Protein AF-J3DG08-F1 (afdb_monomer_lite)

Foldseek 3Di:
DDDPDDDPDDDDPVRVVVVVVVVVVVVVVVVVVVLVVLLVVLLVVLVVVCVVVVHDDDLVSSLVSLVVVLVPDDPVCPVSNVSSVVSNVVSD

Secondary structure (DSSP, 8-state):
--------PPPPHHHHHHHHHHHHHHHHHHHHHHHHHHHHHHHHHHHHHHHHTTPPP-HHHHHHHHHHHHHHS-TT-HHHHHHHHHHHHTT-

pLDDT: mean 81.72, std 16.89, range [42.66, 98.31]

Radius of gyration: 23.84 Å; chains: 1; bounding box: 36×24×79 Å

Sequence (92 aa):
MMQEGGKREQPTHLQREEGRVNSEVISLSHHVQGQNEDILKIVGRAVLTLHLHGETLSSDKVSSMIACYAEEEPVSDDENQRLYALAIQMLS

Structure (mmCIF, N/CA/C/O backbone):
data_AF-J3DG08-F1
#
_entry.id   AF-J3DG08-F1
#
loop_
_atom_site.group_PDB
_atom_site.id
_atom_site.type_symbol
_atom_site.label_atom_id
_atom_site.label_alt_id
_atom_site.label_comp_id
_atom_site.label_asym_id
_atom_site.label_entity_id
_atom_site.label_seq_id
_atom_site.pdbx_PDB_ins_code
_atom_site.Cartn_x
_atom_site.Cartn_y
_atom_site.Cartn_z
_atom_site.occupancy
_atom_site.B_iso_or_equiv
_atom_site.auth_seq_id
_atom_site.auth_comp_id
_atom_site.auth_asym_id
_atom_site.auth_atom_id
_atom_site.pdbx_PDB_model_num
ATOM 1 N N . MET A 1 1 ? 10.695 -4.906 -72.083 1.00 43.28 1 MET A N 1
ATOM 2 C CA . MET A 1 1 ? 10.875 -5.274 -70.663 1.00 43.28 1 MET A CA 1
ATOM 3 C C . MET A 1 1 ? 11.834 -4.264 -70.052 1.00 43.28 1 MET A C 1
ATOM 5 O O . MET A 1 1 ? 13.003 -4.298 -70.403 1.00 43.28 1 MET A O 1
ATOM 9 N N . MET A 1 2 ?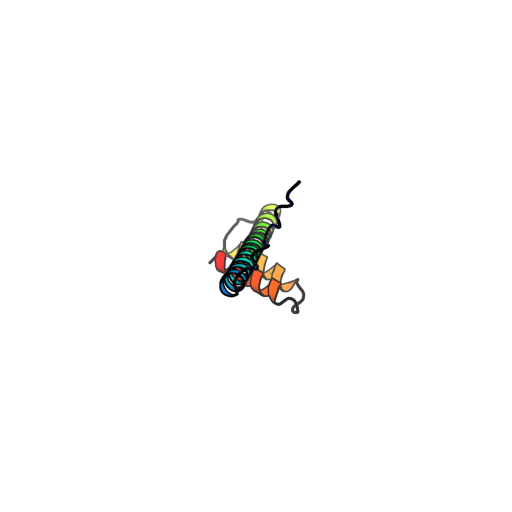 11.353 -3.318 -69.243 1.00 42.66 2 MET A N 1
ATOM 10 C CA . MET A 1 2 ? 12.210 -2.401 -68.479 1.00 42.66 2 MET A CA 1
ATOM 11 C C . MET A 1 2 ? 11.953 -2.660 -66.994 1.00 42.66 2 MET A C 1
ATOM 13 O O . MET A 1 2 ? 10.802 -2.659 -66.568 1.00 42.66 2 MET A O 1
ATOM 17 N N . GLN A 1 3 ? 13.013 -2.986 -66.253 1.00 49.41 3 GLN A N 1
ATOM 18 C CA . GLN A 1 3 ? 12.980 -3.191 -64.806 1.00 49.41 3 GLN A CA 1
ATOM 19 C C . GLN A 1 3 ? 13.047 -1.822 -64.122 1.00 49.41 3 GLN A C 1
ATOM 21 O O . GLN A 1 3 ? 14.046 -1.116 -64.261 1.00 49.41 3 GLN A O 1
ATOM 26 N N . GLU A 1 4 ? 12.002 -1.447 -63.387 1.00 47.53 4 GLU A N 1
ATOM 27 C CA . GLU A 1 4 ? 12.057 -0.315 -62.463 1.00 47.53 4 GLU A CA 1
ATOM 28 C C . GLU A 1 4 ? 12.864 -0.716 -61.222 1.00 47.53 4 GLU A C 1
ATOM 30 O O . GLU A 1 4 ? 12.421 -1.486 -60.370 1.00 47.53 4 GLU A O 1
ATOM 35 N N . GLY A 1 5 ? 14.092 -0.205 -61.138 1.00 48.22 5 GLY A N 1
ATOM 36 C CA . GLY A 1 5 ? 14.923 -0.287 -59.943 1.00 48.22 5 GLY A CA 1
ATOM 37 C C . GLY A 1 5 ? 14.416 0.684 -58.882 1.00 48.22 5 GLY A C 1
ATOM 38 O O . GLY A 1 5 ? 14.789 1.856 -58.882 1.00 48.22 5 GLY A O 1
ATOM 39 N N . GLY A 1 6 ? 13.576 0.192 -57.971 1.00 49.31 6 GLY A N 1
ATOM 40 C CA . GLY A 1 6 ? 13.146 0.926 -56.783 1.00 49.31 6 GLY A CA 1
ATOM 41 C C . GLY A 1 6 ? 14.342 1.287 -55.900 1.00 49.31 6 GLY A C 1
ATOM 42 O O . GLY A 1 6 ? 14.925 0.426 -55.237 1.00 49.31 6 GLY A O 1
ATOM 43 N N . LYS A 1 7 ? 14.717 2.570 -55.885 1.00 53.06 7 LYS A N 1
ATOM 44 C CA . LYS A 1 7 ? 15.669 3.125 -54.919 1.00 53.06 7 LYS A CA 1
ATOM 45 C C . LYS A 1 7 ? 15.047 3.018 -53.526 1.00 53.06 7 LYS A C 1
ATOM 47 O O . LYS A 1 7 ? 14.113 3.742 -53.206 1.00 53.06 7 LYS A O 1
ATOM 52 N N . ARG A 1 8 ? 15.555 2.098 -52.703 1.00 56.62 8 ARG A N 1
ATOM 53 C CA . ARG A 1 8 ? 15.260 2.059 -51.265 1.00 56.62 8 ARG A CA 1
ATOM 54 C C . ARG A 1 8 ? 15.912 3.281 -50.62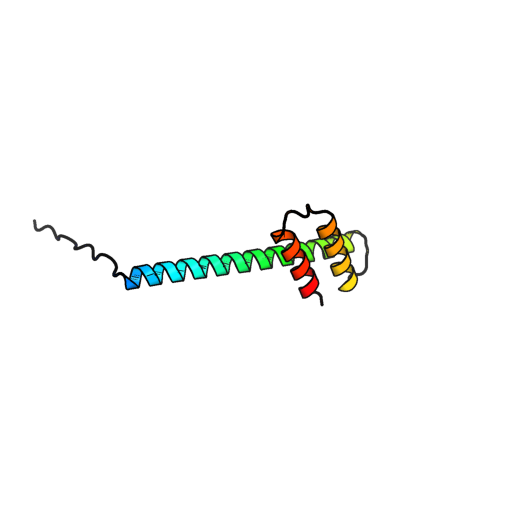2 1.00 56.62 8 ARG A C 1
ATOM 56 O O . ARG A 1 8 ? 17.126 3.295 -50.425 1.00 56.62 8 ARG A O 1
ATOM 63 N N . GLU A 1 9 ? 15.119 4.309 -50.349 1.00 54.38 9 GLU A N 1
ATOM 64 C CA . GLU A 1 9 ? 15.555 5.468 -49.575 1.00 54.38 9 GLU A CA 1
ATOM 65 C C . GLU A 1 9 ? 15.900 5.001 -48.155 1.00 54.38 9 GLU A C 1
ATOM 67 O O . GLU A 1 9 ? 15.074 4.414 -47.455 1.00 54.38 9 GLU A O 1
ATOM 72 N N . GLN A 1 10 ? 17.164 5.170 -47.757 1.00 54.84 10 GLN A N 1
ATOM 73 C CA . GLN A 1 10 ? 17.584 4.877 -46.390 1.00 54.84 10 GLN A CA 1
ATOM 74 C C . GLN A 1 10 ? 17.060 5.985 -45.468 1.00 54.84 10 GLN A C 1
ATOM 76 O O . GLN A 1 10 ? 17.215 7.160 -45.805 1.00 54.84 10 GLN A O 1
ATOM 81 N N . PRO A 1 11 ? 16.466 5.639 -44.313 1.00 57.69 11 PRO A N 1
ATOM 82 C CA . PRO A 1 11 ? 15.909 6.626 -43.401 1.00 57.69 11 PRO A CA 1
ATOM 83 C C . PRO A 1 11 ? 17.011 7.553 -42.882 1.00 57.69 11 PRO A C 1
ATOM 85 O O . PRO A 1 11 ? 18.099 7.106 -42.506 1.00 57.69 11 PRO A O 1
ATOM 88 N N . THR A 1 12 ? 16.715 8.850 -42.885 1.00 61.91 12 THR A N 1
ATOM 89 C CA . THR A 1 12 ? 17.630 9.903 -42.430 1.00 61.91 12 THR A CA 1
ATOM 90 C C . THR A 1 12 ? 17.942 9.758 -40.934 1.00 61.91 12 THR A C 1
ATOM 92 O O . THR A 1 12 ? 17.155 9.197 -40.173 1.00 61.91 12 THR A O 1
ATOM 95 N N . HIS A 1 13 ? 19.103 10.254 -40.488 1.00 60.28 13 HIS A N 1
ATOM 96 C CA . HIS A 1 13 ? 19.549 10.153 -39.087 1.00 60.28 13 HIS A CA 1
ATOM 97 C C . HIS A 1 13 ? 18.505 10.695 -38.090 1.00 60.28 13 HIS A C 1
ATOM 99 O O . HIS A 1 13 ? 18.277 10.086 -37.050 1.00 60.28 13 HIS A O 1
ATOM 105 N N . LEU A 1 14 ? 17.808 11.775 -38.462 1.00 59.50 14 LEU A N 1
ATOM 106 C CA . LEU A 1 14 ? 16.710 12.365 -37.688 1.00 59.50 14 LEU A CA 1
ATOM 107 C C . LEU A 1 14 ? 15.507 11.414 -37.554 1.00 59.50 14 LEU A C 1
ATOM 109 O O . LEU A 1 14 ? 15.002 11.226 -36.454 1.00 59.50 14 LEU A O 1
ATOM 113 N N . GLN A 1 15 ? 15.109 10.726 -38.631 1.00 60.16 15 GLN A N 1
ATOM 114 C CA . GLN A 1 15 ? 14.020 9.735 -38.592 1.00 60.16 15 GLN A CA 1
ATOM 115 C C . GLN A 1 15 ? 14.362 8.503 -37.737 1.00 60.16 15 GLN A C 1
ATOM 117 O O . GLN A 1 15 ? 13.468 7.867 -37.179 1.00 60.16 15 GLN A O 1
ATOM 122 N N . ARG A 1 16 ? 15.652 8.149 -37.614 1.00 60.9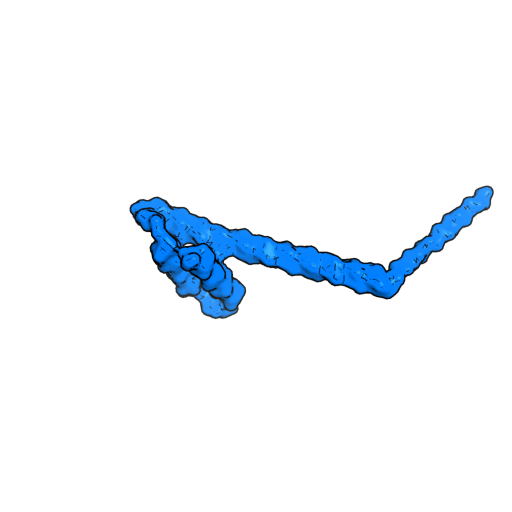1 16 ARG A N 1
ATOM 123 C CA . ARG A 1 16 ? 16.099 7.087 -36.695 1.00 60.91 16 ARG A CA 1
ATOM 124 C C . ARG A 1 16 ? 16.036 7.516 -35.233 1.00 60.91 16 ARG A C 1
ATOM 126 O O . ARG A 1 16 ? 15.681 6.690 -34.396 1.00 60.91 16 ARG A O 1
ATOM 133 N N . GLU A 1 17 ? 16.372 8.765 -34.921 1.00 60.38 17 GLU A N 1
ATOM 134 C CA . GLU A 1 17 ? 16.251 9.281 -33.554 1.00 60.38 17 GLU A CA 1
ATOM 135 C C . GLU A 1 17 ? 14.788 9.462 -33.139 1.00 60.38 17 GLU A C 1
ATOM 137 O O . GLU A 1 17 ? 14.420 8.995 -32.065 1.00 60.38 17 GLU A O 1
ATOM 142 N N . GLU A 1 18 ? 13.922 10.007 -33.999 1.00 60.91 18 GLU A N 1
ATOM 143 C CA . GLU A 1 18 ? 12.480 10.111 -33.716 1.00 60.91 18 GLU A CA 1
ATOM 144 C C . GLU A 1 18 ? 11.830 8.737 -33.496 1.00 60.91 18 GLU A C 1
ATOM 146 O O . GLU A 1 18 ? 11.047 8.556 -32.563 1.00 60.91 18 GLU A O 1
ATOM 151 N N . GLY A 1 19 ? 12.189 7.734 -34.306 1.00 64.38 19 GLY A N 1
ATOM 152 C CA . GLY A 1 19 ? 11.717 6.359 -34.118 1.00 64.38 19 GLY A CA 1
ATOM 153 C C . GLY A 1 19 ? 12.157 5.747 -32.782 1.00 64.38 19 GLY A C 1
ATOM 154 O O . GLY A 1 19 ? 11.389 5.016 -32.155 1.00 64.38 19 GLY A O 1
ATOM 155 N N . ARG A 1 20 ? 13.367 6.078 -32.313 1.00 66.44 20 ARG A N 1
ATOM 156 C CA . ARG A 1 20 ? 13.893 5.620 -31.020 1.00 66.44 20 ARG A CA 1
ATOM 157 C C . ARG A 1 20 ? 13.182 6.293 -29.848 1.00 66.44 20 ARG A C 1
ATOM 159 O O . ARG A 1 20 ? 12.743 5.591 -28.942 1.00 66.44 20 ARG A O 1
ATOM 166 N N . VAL A 1 21 ? 13.023 7.615 -29.893 1.00 70.56 21 VAL A N 1
ATOM 167 C CA . VAL A 1 21 ? 12.336 8.385 -28.843 1.00 70.56 21 VAL A CA 1
ATOM 168 C C . VAL A 1 21 ? 10.881 7.933 -28.713 1.00 70.56 21 VAL A C 1
ATOM 170 O O . VAL A 1 21 ? 10.415 7.673 -27.608 1.00 70.56 21 VAL A O 1
ATOM 173 N N . ASN A 1 22 ? 10.179 7.732 -29.832 1.00 67.50 22 ASN A N 1
ATOM 174 C CA . ASN A 1 22 ? 8.801 7.236 -29.809 1.00 67.50 22 ASN A CA 1
ATOM 175 C C . ASN A 1 22 ? 8.692 5.828 -29.202 1.00 67.50 22 ASN A C 1
ATOM 177 O O . ASN A 1 22 ? 7.772 5.562 -28.431 1.00 67.50 22 ASN A O 1
ATOM 181 N N . SER A 1 23 ? 9.642 4.935 -29.498 1.00 71.44 23 SER A N 1
ATOM 182 C CA . SER A 1 23 ? 9.680 3.597 -28.894 1.00 71.44 23 SER A CA 1
ATOM 183 C C . SER A 1 23 ? 9.906 3.645 -27.37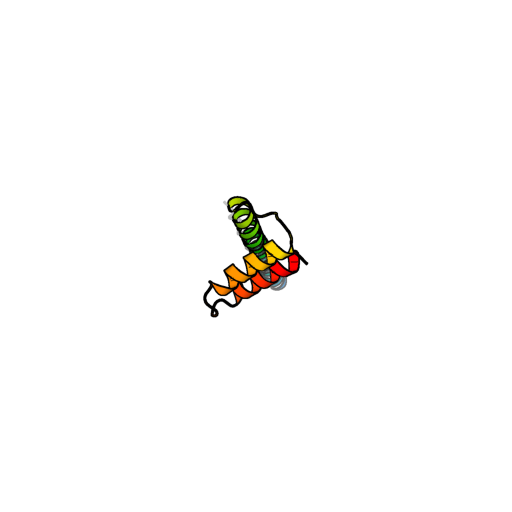8 1.00 71.44 23 SER A C 1
ATOM 185 O O . SER A 1 23 ? 9.325 2.847 -26.644 1.00 71.44 23 SER A O 1
ATOM 187 N N . GLU A 1 24 ? 10.747 4.562 -26.905 1.00 69.06 24 GLU A N 1
ATOM 188 C CA . GLU A 1 24 ? 11.085 4.714 -25.486 1.00 69.06 24 GLU A CA 1
ATOM 189 C C . GLU A 1 24 ? 9.905 5.294 -24.690 1.00 69.06 24 GLU A C 1
ATOM 191 O O . GLU A 1 24 ? 9.571 4.796 -23.615 1.00 69.06 24 GLU A O 1
ATOM 196 N N . VAL A 1 25 ? 9.189 6.264 -25.272 1.00 71.56 25 VAL A N 1
ATOM 197 C CA . VAL A 1 25 ? 7.960 6.837 -24.700 1.00 71.56 25 VAL A CA 1
ATOM 198 C C . VAL A 1 25 ? 6.858 5.783 -24.569 1.00 71.56 25 VAL A C 1
ATOM 200 O O . VAL A 1 25 ? 6.248 5.675 -23.507 1.00 71.56 25 VAL A O 1
ATOM 203 N N . ILE A 1 26 ? 6.633 4.963 -25.602 1.00 74.56 26 ILE A N 1
ATOM 204 C CA . ILE A 1 26 ? 5.634 3.881 -25.566 1.00 74.56 26 ILE A CA 1
ATOM 205 C C . ILE A 1 26 ? 5.982 2.858 -24.475 1.00 74.56 26 ILE A C 1
ATOM 207 O O . ILE A 1 26 ? 5.113 2.461 -23.698 1.00 74.56 26 ILE A O 1
ATOM 211 N N . SER A 1 27 ? 7.258 2.472 -24.368 1.00 68.94 27 SER A N 1
ATOM 212 C CA . SER A 1 27 ? 7.724 1.548 -23.328 1.00 68.94 27 SER A CA 1
ATOM 213 C C . SER A 1 27 ? 7.499 2.104 -21.920 1.00 68.94 27 SER A C 1
ATOM 215 O O . SER A 1 27 ? 7.059 1.372 -21.034 1.00 68.94 27 SER A O 1
ATOM 217 N N . LEU A 1 28 ? 7.765 3.397 -21.708 1.00 67.69 28 LEU A N 1
ATOM 218 C CA . LEU A 1 28 ? 7.542 4.056 -20.424 1.00 67.69 28 LEU A CA 1
ATOM 219 C C . LEU A 1 28 ? 6.047 4.128 -20.081 1.00 67.69 28 LEU A C 1
ATOM 221 O O . LEU A 1 28 ? 5.664 3.854 -18.947 1.00 67.69 28 LEU A O 1
ATOM 225 N N . SER A 1 29 ? 5.192 4.445 -21.059 1.00 67.31 29 SER A N 1
ATOM 226 C CA . SER A 1 29 ? 3.737 4.468 -20.866 1.00 67.31 29 SER A CA 1
ATOM 227 C C . SER A 1 29 ? 3.184 3.099 -20.467 1.00 67.31 29 SER A C 1
ATOM 229 O O . SER A 1 29 ? 2.395 3.020 -19.527 1.00 67.31 29 SER A O 1
ATOM 231 N N . HIS A 1 30 ? 3.626 2.020 -21.119 1.00 70.00 30 HIS A N 1
ATOM 232 C CA . HIS A 1 30 ? 3.219 0.663 -20.746 1.00 70.00 30 HIS A CA 1
ATOM 233 C C . HIS A 1 30 ? 3.705 0.267 -19.351 1.00 70.00 30 HIS A C 1
ATOM 235 O O . HIS A 1 30 ? 2.953 -0.356 -18.605 1.00 70.00 30 HIS A O 1
ATOM 241 N N . HIS A 1 31 ? 4.926 0.655 -18.975 1.00 75.25 31 HIS A N 1
ATOM 242 C CA . HIS A 1 31 ? 5.453 0.395 -17.636 1.00 75.25 31 HIS A CA 1
ATOM 243 C C . HIS A 1 31 ? 4.636 1.110 -16.549 1.00 75.25 31 HIS A C 1
ATOM 245 O O . HIS A 1 31 ? 4.222 0.479 -15.580 1.00 75.25 31 HIS A O 1
ATOM 251 N N . VAL A 1 32 ? 4.326 2.397 -16.739 1.00 74.62 32 VAL A N 1
ATOM 252 C CA . VAL A 1 32 ? 3.484 3.167 -15.806 1.00 74.62 32 VAL A CA 1
ATOM 253 C C . VAL A 1 32 ? 2.075 2.578 -15.713 1.00 74.62 32 VAL A C 1
ATOM 255 O O . VAL A 1 32 ? 1.510 2.494 -14.624 1.00 74.62 32 VAL A O 1
ATOM 258 N N . GLN A 1 33 ? 1.502 2.142 -16.838 1.00 73.88 33 GLN A N 1
ATOM 259 C CA . GLN A 1 33 ? 0.200 1.480 -16.830 1.00 73.88 33 GLN A CA 1
ATOM 260 C C . GLN A 1 33 ? 0.238 0.165 -16.038 1.00 73.88 33 GLN A C 1
ATOM 262 O O . GLN A 1 33 ? -0.647 -0.057 -15.216 1.00 73.88 33 GLN A O 1
ATOM 267 N N . GLY A 1 34 ? 1.272 -0.661 -16.232 1.00 79.44 34 GLY A N 1
ATOM 268 C CA . GLY A 1 34 ? 1.467 -1.893 -15.463 1.00 79.44 34 GLY A CA 1
ATOM 269 C C . GLY A 1 34 ? 1.546 -1.627 -13.959 1.00 79.44 34 GLY A C 1
ATOM 270 O O . GLY A 1 34 ? 0.812 -2.238 -13.190 1.00 79.44 34 GLY A O 1
ATOM 271 N N . GLN A 1 35 ? 2.324 -0.620 -13.550 1.00 87.06 35 GLN A N 1
ATOM 272 C CA . GLN A 1 35 ? 2.426 -0.227 -12.141 1.00 87.06 35 GLN A CA 1
ATOM 273 C C . GLN A 1 35 ? 1.081 0.212 -11.551 1.00 87.06 35 GLN A C 1
ATOM 275 O O . GLN A 1 35 ? 0.744 -0.178 -10.436 1.00 87.06 35 GLN A O 1
ATOM 280 N N . ASN A 1 36 ? 0.277 0.977 -12.296 1.00 88.75 36 ASN A N 1
ATOM 281 C CA . ASN A 1 36 ? -1.058 1.373 -11.840 1.00 88.75 36 ASN A CA 1
ATOM 282 C C . ASN A 1 36 ? -1.988 0.164 -11.667 1.00 88.75 36 ASN A C 1
ATOM 284 O O . ASN A 1 36 ? -2.728 0.090 -10.686 1.00 88.75 36 ASN A O 1
ATOM 288 N N . GLU A 1 37 ? -1.956 -0.789 -12.601 1.00 94.12 37 GLU A N 1
ATOM 289 C CA . GLU A 1 37 ? -2.731 -2.027 -12.492 1.00 94.12 37 GLU A CA 1
ATOM 290 C C . GLU A 1 37 ? -2.307 -2.848 -11.269 1.00 94.12 37 GLU A C 1
ATOM 292 O O . GLU A 1 37 ? -3.164 -3.379 -10.561 1.00 94.12 37 GLU A O 1
ATOM 297 N N . ASP A 1 38 ? -1.010 -2.919 -10.980 1.00 94.44 38 ASP A N 1
ATOM 298 C CA . ASP A 1 38 ? -0.488 -3.667 -9.837 1.00 94.44 38 ASP A CA 1
ATOM 299 C C . ASP A 1 38 ? -0.838 -3.005 -8.499 1.00 94.44 38 ASP A C 1
ATOM 301 O O . ASP A 1 38 ? -1.280 -3.690 -7.573 1.00 94.44 38 ASP A O 1
ATOM 305 N N . ILE A 1 39 ? -0.791 -1.672 -8.418 1.00 95.62 39 ILE A N 1
ATOM 306 C CA . ILE A 1 39 ? -1.280 -0.928 -7.249 1.00 95.62 39 ILE A CA 1
ATOM 307 C C . ILE A 1 39 ? -2.771 -1.208 -7.010 1.00 95.62 39 ILE A C 1
ATOM 309 O O . ILE A 1 39 ? -3.185 -1.497 -5.885 1.00 95.62 39 ILE A O 1
ATOM 313 N N . LEU A 1 40 ? -3.590 -1.191 -8.065 1.00 96.38 40 LEU A N 1
ATOM 314 C CA . LEU A 1 40 ? -5.018 -1.495 -7.953 1.00 96.38 40 LEU A CA 1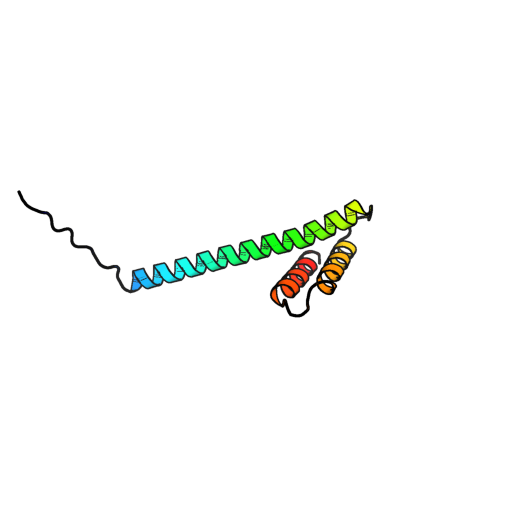
ATOM 315 C C . LEU A 1 40 ? -5.276 -2.942 -7.516 1.00 96.38 40 LEU A C 1
ATOM 317 O O . LEU A 1 40 ? -6.204 -3.181 -6.741 1.00 96.38 40 LEU A O 1
ATOM 321 N N . LYS A 1 41 ? -4.459 -3.906 -7.957 1.00 97.06 41 LYS A N 1
ATOM 322 C CA . LYS A 1 41 ? -4.542 -5.300 -7.486 1.00 97.06 41 LYS A CA 1
ATOM 323 C C . LYS A 1 41 ? -4.223 -5.407 -5.996 1.00 97.06 41 LYS A C 1
ATOM 325 O O . LYS A 1 41 ? -4.937 -6.119 -5.293 1.00 97.06 41 LYS A O 1
ATOM 330 N N . ILE A 1 42 ? -3.209 -4.690 -5.507 1.00 97.38 42 ILE A N 1
ATOM 331 C CA . ILE A 1 42 ? -2.851 -4.650 -4.080 1.00 97.38 42 ILE A CA 1
ATOM 332 C C . ILE A 1 42 ? -4.025 -4.113 -3.252 1.00 97.38 42 ILE A C 1
ATOM 334 O O . ILE A 1 42 ? -4.482 -4.779 -2.318 1.00 97.38 42 ILE A O 1
ATOM 338 N N . VAL A 1 43 ? -4.566 -2.950 -3.633 1.00 97.69 43 VAL A N 1
ATOM 339 C CA . VAL A 1 43 ? -5.714 -2.339 -2.943 1.00 97.69 43 VAL A CA 1
ATOM 340 C C . VAL A 1 43 ? -6.937 -3.258 -3.009 1.00 97.69 43 VAL A C 1
ATOM 342 O O . VAL A 1 43 ? -7.584 -3.512 -1.992 1.00 97.69 43 VAL A O 1
ATOM 345 N N . GLY A 1 44 ? -7.232 -3.816 -4.185 1.00 97.69 44 GLY A N 1
ATOM 346 C CA . GLY A 1 44 ? -8.343 -4.743 -4.390 1.00 97.69 44 GLY A CA 1
ATOM 347 C C . GLY A 1 44 ? -8.228 -6.001 -3.529 1.00 97.69 44 GLY A C 1
ATOM 348 O O . GLY A 1 44 ? -9.210 -6.408 -2.909 1.00 97.69 44 GLY A O 1
ATOM 349 N N . ARG A 1 45 ? -7.029 -6.587 -3.419 1.00 97.69 45 ARG A N 1
ATOM 350 C CA . ARG A 1 45 ? -6.762 -7.743 -2.551 1.00 97.69 45 ARG A CA 1
ATOM 351 C C . ARG A 1 45 ? -7.015 -7.410 -1.079 1.00 97.69 45 ARG A C 1
ATOM 353 O O . ARG A 1 45 ? -7.673 -8.200 -0.402 1.00 97.69 45 ARG A O 1
ATOM 360 N N . ALA A 1 46 ? -6.555 -6.255 -0.599 1.00 98.00 46 ALA A N 1
ATOM 361 C CA . ALA A 1 46 ? -6.776 -5.816 0.782 1.00 98.00 46 ALA A CA 1
ATOM 362 C C . ALA A 1 46 ? -8.268 -5.625 1.090 1.00 98.00 46 ALA A C 1
ATOM 364 O O . ALA A 1 46 ? -8.778 -6.157 2.078 1.00 98.00 46 ALA A O 1
ATOM 365 N N . VAL A 1 47 ? -8.989 -4.938 0.199 1.00 98.19 47 VAL A N 1
ATOM 366 C CA . VAL A 1 47 ? -10.439 -4.724 0.311 1.00 98.19 47 VAL A CA 1
ATOM 367 C C . VAL A 1 47 ? -11.201 -6.050 0.319 1.00 98.19 47 VAL A C 1
ATOM 369 O O . VAL A 1 47 ? -12.035 -6.271 1.197 1.00 98.19 47 VAL A O 1
ATOM 372 N N . LEU A 1 48 ? -10.905 -6.952 -0.622 1.00 98.31 48 LEU A N 1
ATOM 373 C CA . LEU A 1 48 ? -11.553 -8.264 -0.694 1.00 98.31 48 LEU A CA 1
ATOM 374 C C . LEU A 1 48 ? -11.258 -9.108 0.546 1.00 98.31 48 LEU A C 1
ATOM 376 O O . LEU A 1 48 ? -12.163 -9.748 1.072 1.00 98.31 48 LEU A O 1
ATOM 380 N N . THR A 1 49 ? -10.024 -9.078 1.046 1.00 97.94 49 THR A N 1
ATOM 381 C CA . THR A 1 49 ? -9.638 -9.818 2.253 1.00 97.94 49 THR A CA 1
ATOM 382 C C . THR A 1 49 ? -10.430 -9.343 3.462 1.00 97.94 49 THR A C 1
ATOM 384 O O . THR A 1 49 ? -11.038 -10.164 4.145 1.00 97.94 49 THR A O 1
ATOM 387 N N . LEU A 1 50 ? -10.485 -8.032 3.706 1.00 97.81 50 LEU A N 1
ATOM 388 C CA . LEU A 1 50 ? -11.272 -7.464 4.803 1.00 97.81 50 LEU A CA 1
ATOM 389 C C . LEU A 1 50 ? -12.757 -7.818 4.663 1.00 97.81 50 LEU A C 1
ATOM 391 O O . LEU A 1 50 ? -13.381 -8.279 5.618 1.00 97.81 50 LEU A O 1
ATOM 395 N N . HIS A 1 51 ? -13.305 -7.684 3.453 1.00 97.31 51 HIS A N 1
ATOM 396 C CA . HIS A 1 51 ? -14.702 -8.003 3.183 1.00 97.31 51 HIS A CA 1
ATOM 397 C C . HIS A 1 51 ? -15.039 -9.476 3.460 1.00 97.31 51 HIS A C 1
ATOM 399 O O . HIS A 1 51 ? -16.050 -9.763 4.100 1.00 97.31 51 HIS A O 1
ATOM 405 N N . LEU A 1 52 ? -14.180 -10.410 3.036 1.00 98.00 52 LEU A N 1
ATOM 406 C CA 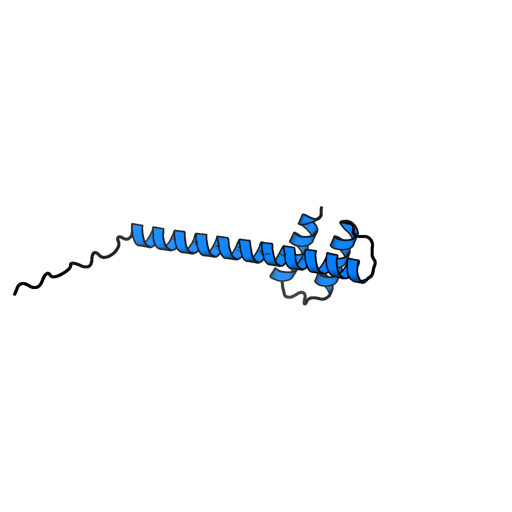. LEU A 1 52 ? -14.359 -11.847 3.276 1.00 98.00 52 LEU A CA 1
ATOM 407 C C . LEU A 1 52 ? -14.324 -12.211 4.766 1.00 98.00 52 LEU A C 1
ATOM 409 O O . LEU A 1 52 ? -14.981 -13.167 5.170 1.00 98.00 52 LEU A O 1
ATOM 413 N N . HIS A 1 53 ? -13.603 -11.441 5.582 1.00 96.75 53 HIS A N 1
ATOM 414 C CA . HIS A 1 53 ? -13.559 -11.615 7.037 1.00 96.75 53 HIS A CA 1
ATOM 415 C C . HIS A 1 53 ? -14.694 -10.882 7.772 1.00 96.75 53 HIS A C 1
ATOM 417 O O . HIS A 1 53 ? -14.766 -10.941 8.997 1.00 96.75 53 HIS A O 1
ATOM 423 N N . GLY A 1 54 ? -15.602 -10.214 7.051 1.00 96.62 54 GLY A N 1
ATOM 424 C CA . GLY A 1 54 ? -16.713 -9.467 7.644 1.00 96.62 54 GLY A CA 1
ATOM 425 C C . GLY A 1 54 ? -16.297 -8.142 8.289 1.00 96.62 54 GLY A C 1
ATOM 426 O O . GLY A 1 54 ? -17.070 -7.565 9.053 1.00 96.62 54 GLY A O 1
ATOM 427 N N . GLU A 1 55 ? -15.096 -7.646 7.989 1.00 97.12 55 GLU A N 1
ATOM 428 C CA . GLU A 1 55 ? -14.608 -6.369 8.498 1.00 97.12 55 GLU A CA 1
ATOM 429 C C . GLU A 1 55 ? -15.269 -5.194 7.766 1.00 97.12 55 GLU A C 1
ATOM 431 O O . GLU A 1 55 ? -15.371 -5.166 6.536 1.00 97.12 55 GLU A O 1
ATOM 436 N N . THR A 1 56 ? -15.670 -4.165 8.517 1.00 95.19 56 THR A N 1
ATOM 437 C CA . THR A 1 56 ? -16.077 -2.885 7.923 1.00 95.19 56 THR A CA 1
ATOM 438 C C . THR A 1 56 ? -14.896 -2.255 7.192 1.00 95.19 56 THR A C 1
ATOM 440 O O . THR A 1 56 ? -13.822 -2.104 7.776 1.00 95.19 56 THR A O 1
ATOM 443 N N . LEU A 1 57 ? -15.109 -1.836 5.944 1.00 96.56 57 LEU A N 1
ATOM 444 C CA . LEU A 1 57 ? -14.089 -1.182 5.130 1.00 96.56 57 LEU A CA 1
ATOM 445 C C . LEU A 1 57 ? -13.878 0.273 5.567 1.00 96.56 57 LEU A C 1
ATOM 447 O O . LEU A 1 57 ? -14.817 1.066 5.608 1.00 96.56 57 LEU A O 1
ATOM 451 N N . SER A 1 58 ? -12.627 0.625 5.845 1.00 97.19 58 SER A N 1
ATOM 452 C CA . SER A 1 58 ? -12.159 2.001 6.019 1.00 97.19 58 SER A CA 1
ATOM 453 C C . SER A 1 58 ? -10.770 2.141 5.402 1.00 97.19 58 SER A C 1
ATOM 455 O O . SER A 1 58 ? -10.053 1.144 5.294 1.00 97.19 58 SER A O 1
ATOM 457 N N . SER A 1 59 ? -10.381 3.363 5.022 1.00 97.31 59 SER A N 1
ATOM 458 C CA . SER A 1 59 ? -9.035 3.621 4.491 1.00 97.31 59 SER A CA 1
ATOM 459 C C . SER A 1 59 ? -7.950 3.104 5.446 1.00 97.31 59 SER A C 1
ATOM 461 O O . SER A 1 59 ? -7.114 2.305 5.035 1.00 97.31 59 SER A O 1
ATOM 463 N N . ASP A 1 60 ? -8.043 3.419 6.742 1.00 97.19 60 ASP A N 1
ATOM 464 C CA . ASP A 1 60 ? -7.068 2.982 7.753 1.00 97.19 60 ASP A CA 1
ATOM 465 C C . ASP A 1 60 ? -6.901 1.458 7.823 1.00 97.19 60 ASP A C 1
ATOM 467 O O . ASP A 1 60 ? -5.785 0.949 7.961 1.00 97.19 60 ASP A O 1
ATOM 471 N N . LYS A 1 61 ? -8.005 0.708 7.710 1.00 97.31 61 LYS A N 1
ATOM 472 C CA . LYS A 1 61 ? -7.975 -0.759 7.739 1.00 97.31 61 LYS A CA 1
ATOM 473 C C . LYS A 1 61 ? -7.395 -1.335 6.459 1.00 97.31 61 LYS A C 1
ATOM 475 O O . LYS A 1 61 ? -6.632 -2.294 6.527 1.00 97.31 61 LYS A O 1
ATOM 480 N N . VAL A 1 62 ? -7.735 -0.759 5.306 1.00 98.06 62 VAL A N 1
ATOM 481 C CA . VAL A 1 62 ? -7.164 -1.177 4.020 1.00 98.06 62 VAL A CA 1
ATOM 482 C C . VAL A 1 62 ? -5.659 -0.899 4.015 1.00 98.06 62 VAL A C 1
ATOM 484 O O . VAL A 1 62 ? -4.890 -1.803 3.707 1.00 98.06 62 VAL A O 1
ATOM 487 N N . SER A 1 63 ? -5.227 0.282 4.459 1.00 97.81 63 SER A N 1
ATOM 488 C CA . SER A 1 63 ? -3.811 0.643 4.601 1.00 97.81 63 SER A CA 1
ATOM 489 C C . SER A 1 63 ? -3.066 -0.293 5.556 1.00 97.81 63 SER A C 1
ATOM 491 O O . SER A 1 63 ? -1.993 -0.784 5.215 1.00 97.81 63 SER A O 1
ATOM 493 N N . SER A 1 64 ? -3.656 -0.613 6.713 1.00 96.81 64 SER A N 1
ATOM 494 C CA . SER A 1 64 ? -3.084 -1.585 7.660 1.00 96.81 64 SER A CA 1
ATOM 495 C C . SER A 1 64 ? -2.951 -2.983 7.047 1.00 96.81 64 SER A C 1
ATOM 497 O O . SER A 1 64 ? -1.925 -3.632 7.208 1.00 96.81 64 SER A O 1
ATOM 499 N N . MET A 1 65 ? -3.961 -3.441 6.301 1.00 97.50 65 MET A N 1
ATOM 500 C CA . MET A 1 65 ? -3.926 -4.742 5.628 1.00 97.50 65 MET A CA 1
ATOM 501 C C . MET A 1 65 ? -2.848 -4.795 4.535 1.00 97.50 65 MET A C 1
ATOM 503 O O . MET A 1 65 ? -2.160 -5.802 4.394 1.00 97.50 65 MET A O 1
ATOM 507 N N . ILE A 1 66 ? -2.665 -3.705 3.784 1.00 97.38 66 ILE A N 1
ATOM 508 C CA . ILE A 1 66 ? -1.589 -3.593 2.790 1.00 97.38 66 ILE A CA 1
ATOM 509 C C . ILE A 1 66 ? -0.215 -3.639 3.470 1.00 97.38 66 ILE A C 1
ATOM 511 O O . ILE A 1 66 ? 0.681 -4.308 2.962 1.00 97.38 66 ILE A O 1
ATOM 515 N N . ALA A 1 67 ? -0.053 -2.984 4.624 1.00 95.50 67 ALA A N 1
ATOM 516 C CA . ALA A 1 67 ? 1.189 -3.051 5.392 1.00 95.50 67 ALA A CA 1
ATOM 517 C C . ALA A 1 67 ? 1.526 -4.494 5.813 1.00 95.50 67 ALA A C 1
ATOM 519 O O . ALA A 1 67 ? 2.671 -4.908 5.664 1.00 95.50 67 ALA A O 1
ATOM 520 N N . CYS A 1 68 ? 0.533 -5.295 6.218 1.00 95.25 68 CYS A N 1
ATOM 521 C CA . CYS A 1 68 ? 0.748 -6.718 6.504 1.00 95.25 68 CYS A CA 1
ATOM 522 C C . CYS A 1 68 ? 1.270 -7.491 5.281 1.00 95.25 68 CYS A C 1
ATOM 524 O O . CYS A 1 68 ? 2.169 -8.313 5.418 1.00 95.25 68 CYS A O 1
ATOM 526 N N . TYR A 1 69 ? 0.766 -7.210 4.073 1.00 94.38 69 TYR A N 1
ATOM 527 C CA . TYR A 1 69 ? 1.294 -7.844 2.855 1.00 94.38 69 TYR A CA 1
ATOM 528 C C . TYR A 1 69 ? 2.755 -7.476 2.592 1.00 94.38 69 TYR A C 1
ATOM 530 O O . TYR A 1 69 ? 3.528 -8.324 2.158 1.00 94.38 69 TYR A O 1
ATOM 538 N N . ALA A 1 70 ? 3.138 -6.227 2.867 1.00 92.62 70 ALA A N 1
ATOM 539 C CA . ALA A 1 70 ? 4.510 -5.763 2.691 1.00 92.62 70 ALA A CA 1
ATOM 540 C C . ALA A 1 70 ? 5.493 -6.426 3.673 1.00 92.62 70 ALA A C 1
ATOM 542 O O . ALA A 1 70 ? 6.651 -6.635 3.317 1.00 92.62 70 ALA A O 1
ATOM 543 N N . GLU A 1 71 ? 5.035 -6.767 4.882 1.00 90.06 71 GLU A N 1
ATOM 544 C CA . GLU A 1 71 ? 5.822 -7.472 5.906 1.00 90.06 71 GLU A CA 1
ATOM 545 C C . GLU A 1 71 ? 6.033 -8.962 5.589 1.00 90.06 71 GLU A C 1
ATOM 547 O O . GLU A 1 71 ? 7.024 -9.550 6.022 1.00 90.06 71 GLU A O 1
ATOM 552 N N . GLU A 1 72 ? 5.111 -9.578 4.844 1.00 86.81 72 GLU A N 1
ATOM 553 C CA . GLU A 1 72 ? 5.186 -10.990 4.441 1.00 86.81 72 GLU A CA 1
ATOM 554 C C . GLU A 1 72 ? 6.128 -11.227 3.246 1.00 86.81 72 GLU A C 1
ATOM 556 O O . GLU A 1 72 ? 6.612 -12.347 3.057 1.00 86.81 72 GLU A O 1
ATOM 561 N N . GLU A 1 73 ? 6.410 -10.192 2.449 1.00 81.94 73 GLU A N 1
ATOM 562 C CA . GLU A 1 73 ? 7.270 -10.287 1.267 1.00 81.94 73 GLU A CA 1
ATOM 563 C C . GLU A 1 73 ? 8.771 -10.169 1.607 1.00 81.94 73 GLU A C 1
ATOM 565 O O . GLU A 1 73 ? 9.164 -9.453 2.535 1.00 81.94 73 GLU A O 1
ATOM 570 N N . PRO A 1 74 ? 9.665 -10.830 0.844 1.00 78.75 74 PRO A N 1
ATOM 571 C CA . PRO A 1 74 ? 11.103 -10.703 1.035 1.00 78.75 74 PRO A CA 1
ATOM 572 C C . PRO A 1 74 ? 11.567 -9.248 0.888 1.00 78.75 74 PRO A C 1
ATOM 574 O O . PRO A 1 74 ? 11.330 -8.600 -0.128 1.00 78.75 74 PRO A O 1
ATOM 577 N N . VAL A 1 75 ? 12.337 -8.762 1.866 1.00 69.88 75 VAL A N 1
ATOM 578 C CA . VAL A 1 75 ? 12.861 -7.379 1.905 1.00 69.88 75 VAL A CA 1
ATOM 579 C C . VAL A 1 75 ? 13.741 -7.030 0.692 1.00 69.88 75 VAL A C 1
ATOM 581 O O . VAL A 1 75 ? 13.948 -5.862 0.401 1.00 69.88 75 VAL A O 1
ATOM 584 N N . SER A 1 76 ? 14.257 -8.024 -0.039 1.00 76.25 76 SER A N 1
ATOM 585 C CA . SER A 1 76 ? 15.079 -7.814 -1.239 1.00 76.25 76 SER A CA 1
ATOM 586 C C . SER A 1 76 ? 14.304 -7.339 -2.474 1.00 76.25 76 SER A C 1
ATOM 588 O O . SER A 1 76 ? 14.929 -7.087 -3.502 1.00 76.25 76 SER A O 1
ATOM 590 N N . ASP A 1 77 ? 12.972 -7.275 -2.414 1.00 84.25 77 ASP A N 1
ATOM 591 C CA . ASP A 1 77 ? 12.129 -6.854 -3.533 1.00 84.25 77 ASP A CA 1
ATOM 592 C C . ASP A 1 77 ? 11.716 -5.376 -3.416 1.00 84.25 77 ASP A C 1
ATOM 594 O O . ASP A 1 77 ? 10.596 -5.031 -3.027 1.00 84.25 77 ASP A O 1
ATOM 598 N N . ASP A 1 78 ? 12.658 -4.487 -3.745 1.00 85.06 78 ASP A N 1
ATOM 599 C CA . ASP A 1 78 ? 12.482 -3.030 -3.667 1.00 85.06 78 ASP A CA 1
ATOM 600 C C . ASP A 1 78 ? 11.321 -2.514 -4.541 1.00 85.06 78 ASP A C 1
ATOM 602 O O . ASP A 1 78 ? 10.689 -1.504 -4.213 1.00 85.06 78 ASP A O 1
ATOM 606 N N . GLU A 1 79 ? 11.028 -3.188 -5.660 1.00 87.94 79 GLU A N 1
ATOM 607 C CA . GLU A 1 79 ? 9.935 -2.802 -6.555 1.00 87.94 79 GLU A CA 1
ATOM 608 C C . GLU A 1 79 ? 8.579 -3.077 -5.901 1.00 87.94 79 GLU A C 1
ATOM 610 O O . GLU A 1 79 ? 7.743 -2.173 -5.830 1.00 87.94 79 GLU A O 1
ATOM 615 N N . ASN A 1 80 ? 8.388 -4.268 -5.328 1.00 88.25 80 ASN A N 1
ATOM 616 C CA . ASN A 1 80 ? 7.159 -4.590 -4.604 1.00 88.25 80 ASN A CA 1
ATOM 617 C C . ASN A 1 80 ? 6.971 -3.719 -3.357 1.00 88.25 80 ASN A C 1
ATOM 619 O O . ASN A 1 80 ? 5.873 -3.207 -3.127 1.00 88.25 80 ASN A O 1
ATOM 623 N N . GLN A 1 81 ? 8.039 -3.453 -2.598 1.00 91.81 81 GLN A N 1
ATOM 624 C CA . GLN A 1 81 ? 7.980 -2.533 -1.454 1.00 91.81 81 GLN A CA 1
ATOM 625 C C . GLN A 1 81 ? 7.529 -1.126 -1.874 1.00 91.81 81 GLN A C 1
ATOM 627 O O . GLN A 1 81 ? 6.690 -0.500 -1.216 1.00 91.81 81 GLN A O 1
ATOM 632 N N . ARG A 1 82 ? 8.016 -0.638 -3.021 1.00 93.31 82 ARG A N 1
ATOM 633 C CA . ARG A 1 82 ? 7.569 0.637 -3.588 1.00 93.31 82 ARG A CA 1
ATOM 634 C C . ARG A 1 82 ? 6.095 0.603 -4.002 1.00 93.31 82 ARG A C 1
ATOM 636 O O . ARG A 1 82 ? 5.392 1.584 -3.757 1.00 93.31 82 ARG A O 1
ATOM 643 N N . LEU A 1 83 ? 5.616 -0.484 -4.607 1.00 94.62 83 LEU A N 1
ATOM 644 C CA . LEU A 1 83 ? 4.208 -0.627 -4.995 1.00 94.62 83 LEU A CA 1
ATOM 645 C C . LEU A 1 83 ? 3.275 -0.618 -3.773 1.00 94.62 83 LEU A C 1
ATOM 647 O O . LEU A 1 83 ? 2.250 0.065 -3.807 1.00 94.62 83 LEU A O 1
ATOM 651 N N . TYR A 1 84 ? 3.648 -1.277 -2.671 1.00 95.38 84 TYR A N 1
ATOM 652 C CA . TYR A 1 84 ? 2.889 -1.220 -1.415 1.00 95.38 84 TYR A CA 1
ATOM 653 C C . TYR A 1 84 ? 2.823 0.196 -0.832 1.00 95.38 84 TYR A C 1
ATOM 655 O O . TYR A 1 84 ? 1.746 0.656 -0.447 1.00 95.38 84 TYR A O 1
ATOM 663 N N . ALA A 1 85 ? 3.943 0.924 -0.823 1.00 95.19 85 ALA A N 1
ATOM 664 C CA . ALA A 1 85 ? 3.974 2.308 -0.353 1.00 95.19 85 ALA A CA 1
ATOM 665 C C . ALA A 1 85 ? 3.072 3.229 -1.196 1.00 95.19 85 ALA A C 1
ATOM 667 O O . ALA A 1 85 ? 2.338 4.053 -0.646 1.00 95.19 85 ALA A O 1
ATOM 668 N N . LEU A 1 86 ? 3.084 3.067 -2.524 1.00 95.75 86 LEU A N 1
ATOM 669 C CA . LEU A 1 86 ? 2.202 3.812 -3.428 1.00 95.75 86 LEU A CA 1
ATOM 670 C C . LEU A 1 86 ? 0.726 3.458 -3.205 1.00 95.75 86 LEU A C 1
ATOM 672 O O . LEU A 1 86 ? -0.117 4.354 -3.175 1.00 95.75 86 LEU A O 1
ATOM 676 N N . ALA A 1 87 ? 0.414 2.178 -2.989 1.00 96.31 87 ALA A N 1
ATOM 677 C CA . ALA A 1 87 ? -0.941 1.731 -2.679 1.00 96.31 87 ALA A CA 1
ATOM 678 C C . ALA A 1 87 ? -1.481 2.362 -1.385 1.00 96.31 87 ALA A C 1
ATOM 680 O O . ALA A 1 87 ? -2.619 2.823 -1.365 1.00 96.31 87 ALA A O 1
ATOM 681 N N . ILE A 1 88 ? -0.663 2.451 -0.331 1.00 96.31 88 ILE A N 1
ATOM 682 C CA . ILE A 1 88 ? -1.033 3.135 0.921 1.00 96.31 88 ILE A CA 1
ATOM 683 C C . ILE A 1 88 ? -1.226 4.638 0.688 1.00 96.31 88 ILE A C 1
ATOM 685 O O . ILE A 1 88 ? -2.202 5.221 1.160 1.00 96.31 88 ILE A O 1
ATOM 689 N N . GLN A 1 89 ? -0.332 5.275 -0.073 1.00 95.00 89 GLN A N 1
ATOM 690 C CA . GLN A 1 89 ? -0.428 6.706 -0.367 1.00 95.00 89 GLN A CA 1
ATOM 691 C C . GLN A 1 89 ? -1.716 7.065 -1.124 1.00 95.00 89 GLN A C 1
ATOM 693 O O . GLN A 1 89 ? -2.283 8.124 -0.878 1.00 95.00 89 GLN A O 1
ATOM 698 N N . MET A 1 90 ? -2.216 6.187 -2.000 1.00 92.44 90 MET A N 1
ATOM 699 C CA . MET A 1 90 ? -3.487 6.400 -2.708 1.00 92.44 90 MET A CA 1
ATOM 700 C C . MET A 1 90 ? -4.721 6.416 -1.797 1.00 92.44 90 MET A C 1
ATOM 702 O O . MET A 1 90 ? -5.774 6.895 -2.215 1.00 92.44 90 MET A O 1
ATOM 706 N N . LEU A 1 91 ? -4.618 5.863 -0.589 1.00 90.69 91 LEU A N 1
ATOM 707 C CA . LEU A 1 91 ? -5.723 5.767 0.365 1.00 90.69 91 LEU A CA 1
ATOM 708 C C . LEU A 1 91 ? -5.769 6.955 1.343 1.00 90.69 91 LEU A C 1
ATOM 710 O O . LEU A 1 91 ? -6.724 7.054 2.117 1.00 90.69 91 LEU A O 1
ATOM 714 N N . SER A 1 92 ? -4.747 7.820 1.323 1.00 72.38 92 SER A N 1
ATOM 715 C CA . SER A 1 92 ? -4.580 8.973 2.222 1.00 72.38 92 SER A CA 1
ATOM 716 C C . SER A 1 92 ? -5.376 10.204 1.791 1.00 72.38 92 SER A C 1
ATOM 718 O O . SER A 1 92 ? -5.501 10.443 0.570 1.00 72.38 92 SER A O 1
#